Protein AF-A0A2L2WUW3-F1 (afdb_monomer_lite)

Sequence (117 aa):
MTQPEINNKPTTIVAFDASYVLVAIFKSISEAATLTGTIRQSLIKAAYGDIISVNKRYWRVVPPDFQIEPDDVGHLTLFEFDAAIGEDRKIYSTRKMLKNSVMLESEYLVLKSNTSK

Structure (mmCIF, N/CA/C/O backbone):
data_AF-A0A2L2WUW3-F1
#
_entry.id   AF-A0A2L2WUW3-F1
#
loop_
_atom_site.group_PDB
_atom_site.id
_atom_site.type_symbol
_atom_site.label_atom_id
_atom_site.label_alt_id
_atom_site.label_comp_id
_atom_site.label_asym_id
_atom_site.label_entity_id
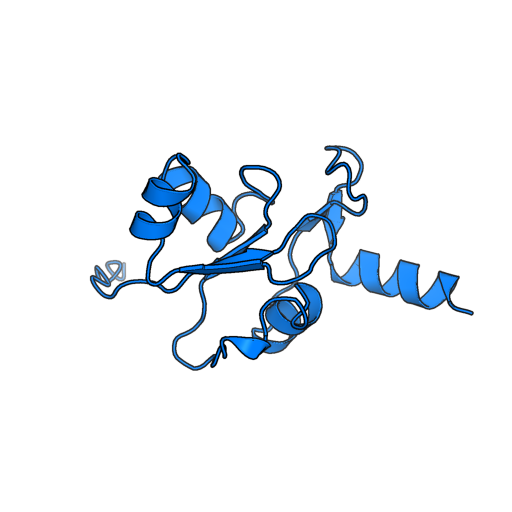_atom_site.label_seq_id
_atom_site.pdbx_PDB_ins_code
_atom_site.Cartn_x
_atom_site.Cartn_y
_atom_site.Cartn_z
_atom_site.occupancy
_atom_site.B_iso_or_equiv
_atom_site.auth_seq_id
_atom_site.auth_comp_id
_atom_site.auth_asym_id
_atom_site.auth_atom_id
_atom_site.pdbx_PDB_model_num
ATOM 1 N N . MET A 1 1 ? 28.609 -14.554 5.606 1.00 34.31 1 MET A N 1
ATOM 2 C CA . MET A 1 1 ? 28.521 -13.286 4.852 1.00 34.31 1 MET A CA 1
ATOM 3 C C . MET A 1 1 ? 28.102 -13.614 3.430 1.00 34.31 1 MET A C 1
ATOM 5 O O . MET A 1 1 ? 28.956 -13.888 2.602 1.00 34.31 1 MET A O 1
ATOM 9 N N . THR A 1 2 ? 26.804 -13.670 3.158 1.00 37.47 2 THR A N 1
ATOM 10 C CA . THR A 1 2 ? 26.286 -13.721 1.787 1.00 37.47 2 THR A CA 1
ATOM 11 C C . THR A 1 2 ? 26.164 -12.279 1.311 1.00 37.47 2 THR A C 1
ATOM 13 O O . THR A 1 2 ? 25.484 -11.473 1.942 1.00 37.47 2 THR A O 1
ATOM 16 N N . GLN A 1 3 ? 26.915 -11.922 0.269 1.00 39.09 3 GLN A N 1
ATOM 17 C CA . GLN A 1 3 ? 26.753 -10.635 -0.406 1.00 39.09 3 GLN A CA 1
ATOM 18 C C . GLN A 1 3 ? 25.295 -10.523 -0.879 1.00 39.09 3 GLN A C 1
ATOM 20 O O . GLN A 1 3 ? 24.768 -11.518 -1.380 1.00 39.09 3 GLN A O 1
ATOM 25 N N . PRO A 1 4 ? 24.624 -9.368 -0.729 1.00 48.62 4 PRO A N 1
ATOM 26 C CA . PRO A 1 4 ? 23.330 -9.192 -1.360 1.00 48.62 4 PRO A CA 1
ATOM 27 C C . PRO A 1 4 ? 23.575 -9.211 -2.868 1.00 48.62 4 PRO A C 1
ATOM 29 O O . PRO A 1 4 ? 24.292 -8.354 -3.390 1.00 48.62 4 PRO A O 1
ATOM 32 N N . GLU A 1 5 ? 23.038 -10.215 -3.561 1.00 48.84 5 GLU A N 1
ATOM 33 C CA . GLU A 1 5 ? 23.009 -10.196 -5.018 1.00 48.84 5 GLU A CA 1
ATOM 34 C C . GLU A 1 5 ? 22.351 -8.886 -5.447 1.00 48.84 5 GLU A C 1
ATOM 36 O O . GLU A 1 5 ? 21.234 -8.562 -5.033 1.00 48.84 5 GLU A O 1
ATOM 41 N N . ILE A 1 6 ? 23.072 -8.091 -6.237 1.00 48.66 6 ILE A N 1
ATOM 42 C CA . ILE A 1 6 ? 22.544 -6.847 -6.782 1.00 48.66 6 ILE A CA 1
ATOM 43 C C . ILE A 1 6 ? 21.514 -7.252 -7.835 1.00 48.66 6 ILE A C 1
ATOM 45 O O . ILE A 1 6 ? 21.827 -7.456 -9.007 1.00 48.66 6 ILE A O 1
ATOM 49 N N . ASN A 1 7 ? 20.273 -7.434 -7.390 1.00 53.69 7 ASN A N 1
ATOM 50 C CA . ASN A 1 7 ? 19.159 -7.756 -8.256 1.00 53.69 7 ASN A CA 1
ATOM 51 C C . ASN A 1 7 ? 18.806 -6.510 -9.080 1.00 53.69 7 ASN A C 1
ATOM 53 O O . ASN A 1 7 ? 18.039 -5.652 -8.653 1.00 53.69 7 ASN A O 1
ATOM 57 N N . ASN A 1 8 ? 19.403 -6.404 -10.268 1.00 58.53 8 ASN A N 1
ATOM 58 C CA . ASN A 1 8 ? 19.142 -5.335 -11.234 1.00 58.53 8 ASN A CA 1
ATOM 59 C C . ASN A 1 8 ? 17.782 -5.478 -11.944 1.00 58.53 8 ASN A C 1
ATOM 61 O O . ASN A 1 8 ? 17.483 -4.693 -12.847 1.00 58.53 8 ASN A O 1
ATOM 65 N N . LYS A 1 9 ? 16.952 -6.469 -11.584 1.00 67.62 9 LYS A N 1
ATOM 66 C CA . LYS A 1 9 ? 15.613 -6.588 -12.163 1.00 67.62 9 LYS A CA 1
ATOM 67 C C . LYS A 1 9 ? 14.702 -5.487 -11.610 1.00 67.62 9 LYS A C 1
ATOM 69 O O . LYS A 1 9 ? 14.705 -5.244 -10.401 1.00 67.62 9 LYS A O 1
ATOM 74 N N . PRO A 1 10 ? 13.899 -4.834 -12.466 1.00 76.38 10 PRO A N 1
ATOM 75 C CA . PRO A 1 10 ? 12.856 -3.927 -12.010 1.00 76.38 10 PRO A CA 1
ATOM 76 C C . PRO A 1 10 ? 11.948 -4.628 -10.993 1.00 76.38 10 PRO A C 1
ATOM 78 O O . PRO A 1 10 ? 11.359 -5.664 -11.288 1.00 76.38 10 PRO A O 1
ATOM 81 N N . THR A 1 11 ? 11.870 -4.081 -9.781 1.00 89.00 11 THR A N 1
ATOM 82 C CA . THR A 1 11 ? 10.992 -4.588 -8.724 1.00 89.00 11 THR A CA 1
ATOM 83 C C . THR A 1 11 ? 9.622 -3.940 -8.856 1.00 89.00 11 THR A C 1
ATOM 85 O O . THR A 1 11 ? 9.467 -2.777 -8.465 1.00 89.00 11 THR A O 1
ATOM 88 N N . THR A 1 12 ? 8.650 -4.669 -9.406 1.00 95.31 12 THR A N 1
ATOM 89 C CA . THR A 1 12 ? 7.252 -4.224 -9.455 1.00 95.31 12 THR A CA 1
ATOM 90 C C . THR A 1 12 ? 6.781 -3.848 -8.054 1.00 95.31 12 THR A C 1
ATOM 92 O O . THR A 1 12 ? 7.054 -4.543 -7.073 1.00 95.31 12 THR A O 1
ATOM 95 N N . ILE A 1 13 ? 6.107 -2.708 -7.958 1.00 97.50 13 ILE A N 1
ATOM 96 C CA . ILE A 1 13 ? 5.615 -2.153 -6.702 1.00 97.50 13 ILE A CA 1
ATOM 97 C C . ILE A 1 13 ? 4.179 -1.687 -6.899 1.00 97.50 13 ILE A C 1
ATOM 99 O O . ILE A 1 13 ? 3.833 -1.112 -7.934 1.00 97.50 13 ILE A O 1
ATOM 103 N N . VAL A 1 14 ? 3.356 -1.905 -5.887 1.00 98.38 14 VAL A N 1
ATOM 104 C CA . VAL A 1 14 ? 1.969 -1.454 -5.856 1.00 98.38 14 VAL A CA 1
ATOM 105 C C . VAL A 1 14 ? 1.733 -0.444 -4.748 1.00 98.38 14 VAL A C 1
ATOM 107 O O . VAL A 1 14 ? 2.471 -0.390 -3.759 1.00 98.38 14 VAL A O 1
ATOM 110 N N . ALA A 1 15 ? 0.697 0.368 -4.936 1.00 98.62 15 ALA A N 1
ATOM 111 C CA . ALA A 1 15 ? 0.237 1.336 -3.957 1.00 98.62 15 ALA A CA 1
ATOM 112 C C . ALA A 1 15 ? -1.213 1.051 -3.565 1.00 98.62 15 ALA A C 1
ATOM 114 O O . ALA A 1 15 ? -2.082 0.997 -4.436 1.00 98.62 15 ALA A O 1
ATOM 115 N N . PHE A 1 16 ? -1.474 0.982 -2.262 1.00 98.81 16 PHE A N 1
ATOM 116 C CA . PHE A 1 16 ? -2.815 0.948 -1.684 1.00 98.81 16 PHE A CA 1
ATOM 117 C C . PHE A 1 16 ? -3.132 2.288 -1.023 1.00 98.81 16 PHE A C 1
ATOM 119 O O . PHE A 1 16 ? -2.247 2.949 -0.465 1.00 98.81 16 PHE A O 1
ATOM 126 N N . ASP A 1 17 ? -4.384 2.723 -1.100 1.00 98.31 17 ASP A N 1
ATOM 127 C CA . ASP A 1 17 ? -4.830 3.974 -0.496 1.00 98.31 17 ASP A CA 1
ATOM 128 C C . ASP A 1 17 ? -5.144 3.843 1.006 1.00 98.31 17 ASP A C 1
ATOM 130 O O . ASP A 1 17 ? -5.008 2.788 1.624 1.00 98.31 17 ASP A O 1
ATOM 134 N N . ALA A 1 18 ? -5.580 4.944 1.619 1.00 97.38 18 ALA A N 1
ATOM 135 C CA . ALA A 1 18 ? -5.974 4.963 3.026 1.00 97.38 18 ALA A CA 1
ATOM 136 C C . ALA A 1 18 ? -7.269 4.174 3.320 1.00 97.38 18 ALA A C 1
ATOM 138 O O . ALA A 1 18 ? -7.633 4.030 4.488 1.00 97.38 18 ALA A O 1
ATOM 139 N N . SER A 1 19 ? -7.970 3.699 2.285 1.00 97.25 19 SER A N 1
ATOM 140 C CA . SER A 1 19 ? -9.106 2.774 2.364 1.00 97.25 19 SER A CA 1
ATOM 141 C C . SER A 1 19 ? -8.679 1.314 2.178 1.00 97.25 19 SER A C 1
ATOM 143 O O . SER A 1 19 ? -9.551 0.448 2.157 1.00 97.25 19 SER A O 1
ATOM 145 N N . TYR A 1 20 ? -7.369 1.055 2.090 1.00 98.19 20 TYR A N 1
ATOM 146 C CA . TYR A 1 20 ? -6.757 -0.261 1.912 1.00 98.19 20 TYR A CA 1
ATOM 147 C C . TYR A 1 20 ? -7.024 -0.896 0.545 1.00 98.19 20 TYR A C 1
ATOM 149 O O . TYR A 1 20 ? -6.981 -2.113 0.441 1.00 98.19 20 TYR A O 1
ATOM 157 N N . VAL A 1 21 ? -7.291 -0.109 -0.501 1.00 98.56 21 VAL A N 1
ATOM 158 C CA . VAL A 1 21 ? -7.587 -0.635 -1.848 1.00 98.56 21 VAL A CA 1
ATOM 159 C C . VAL A 1 21 ? -6.445 -0.325 -2.811 1.00 98.56 21 VAL A C 1
ATOM 161 O O . VAL A 1 21 ? -5.864 0.765 -2.752 1.00 98.56 21 VAL A O 1
ATOM 164 N N . LEU A 1 22 ? -6.117 -1.276 -3.692 1.00 98.75 22 LEU A N 1
ATOM 165 C CA . LEU A 1 22 ? -5.117 -1.114 -4.743 1.00 98.75 22 LEU A CA 1
ATOM 166 C C . LEU A 1 22 ? -5.524 0.013 -5.694 1.00 98.75 22 LEU A C 1
ATOM 168 O O . LEU A 1 22 ? -6.642 0.060 -6.195 1.00 98.75 22 LEU A O 1
ATOM 172 N N . VAL A 1 23 ? -4.597 0.924 -5.969 1.00 98.31 23 VAL A N 1
ATOM 173 C CA . VAL A 1 23 ? -4.872 2.154 -6.733 1.00 98.31 23 VAL A CA 1
ATOM 174 C C . VAL A 1 23 ? -3.826 2.450 -7.800 1.00 98.31 23 VAL A C 1
ATOM 176 O O . VAL A 1 23 ? -4.039 3.336 -8.623 1.00 98.31 23 VAL A O 1
ATOM 179 N N . ALA A 1 24 ? -2.682 1.763 -7.779 1.00 98.00 24 ALA A N 1
ATOM 180 C CA . ALA A 1 24 ? -1.677 1.860 -8.830 1.00 98.00 24 ALA A CA 1
ATOM 181 C C . ALA A 1 24 ? -0.708 0.673 -8.801 1.00 98.00 24 ALA A C 1
ATOM 183 O O . ALA A 1 24 ? -0.323 0.202 -7.727 1.00 98.00 24 ALA A O 1
ATOM 184 N N . ILE A 1 25 ? -0.257 0.278 -9.991 1.00 97.94 25 ILE A N 1
ATOM 185 C CA . ILE A 1 25 ? 0.793 -0.714 -10.226 1.00 97.94 25 ILE A CA 1
ATOM 186 C C . ILE A 1 25 ? 1.913 -0.013 -10.992 1.00 97.94 25 ILE A C 1
ATOM 188 O O . ILE A 1 25 ? 1.666 0.649 -12.000 1.00 97.94 25 ILE A O 1
ATOM 192 N N . PHE A 1 26 ? 3.151 -0.150 -10.527 1.00 97.19 26 PHE A N 1
ATOM 193 C CA . PHE A 1 26 ? 4.321 0.432 -11.175 1.00 97.19 26 PHE A CA 1
ATOM 194 C C . PHE A 1 26 ? 5.332 -0.656 -11.514 1.00 97.19 26 PHE A C 1
ATOM 196 O O . PHE A 1 26 ? 5.667 -1.492 -10.677 1.00 97.19 26 PHE A O 1
ATOM 203 N N . LYS A 1 27 ? 5.921 -0.569 -12.712 1.00 94.06 27 LYS A N 1
ATOM 204 C CA . LYS A 1 27 ? 6.979 -1.488 -13.171 1.00 94.06 27 LYS A CA 1
ATOM 205 C C . LYS A 1 27 ? 8.235 -1.486 -12.285 1.00 94.06 27 LYS A C 1
ATOM 207 O O . LYS A 1 27 ? 9.061 -2.385 -12.386 1.00 94.06 27 LYS A O 1
ATOM 212 N N . SER A 1 28 ? 8.456 -0.423 -11.502 1.00 95.81 28 SER A N 1
ATOM 213 C CA . SER A 1 28 ? 9.598 -0.318 -10.591 1.00 95.81 28 SER A CA 1
ATOM 214 C C . SER A 1 28 ? 9.396 0.732 -9.497 1.00 95.81 28 SER A C 1
ATOM 216 O O . SER A 1 28 ? 8.684 1.718 -9.695 1.00 95.81 28 SER A O 1
ATOM 218 N N . ILE A 1 29 ? 10.132 0.590 -8.390 1.00 96.12 29 ILE A N 1
ATOM 219 C CA . ILE A 1 29 ? 10.243 1.612 -7.331 1.00 96.12 29 ILE A CA 1
ATOM 220 C C . ILE A 1 29 ? 10.749 2.956 -7.878 1.00 96.12 29 ILE A C 1
ATOM 222 O O . ILE A 1 29 ? 10.295 4.012 -7.445 1.00 96.12 29 ILE A O 1
ATOM 226 N N . SER A 1 30 ? 11.686 2.935 -8.830 1.00 95.81 30 SER A N 1
ATOM 227 C CA . SER A 1 30 ? 12.219 4.162 -9.435 1.00 95.81 30 SER A CA 1
ATOM 228 C C . SER A 1 30 ? 11.161 4.894 -10.264 1.00 95.81 30 SER A C 1
ATOM 230 O O . SER A 1 30 ? 11.055 6.110 -10.167 1.00 95.81 30 SER A O 1
ATOM 232 N N . GLU A 1 31 ? 10.350 4.160 -11.031 1.00 97.06 31 GLU A N 1
ATOM 233 C CA . GLU A 1 31 ? 9.244 4.735 -11.806 1.00 97.06 31 GLU A CA 1
ATOM 234 C C . GLU A 1 31 ? 8.180 5.338 -10.884 1.00 97.06 31 GLU A C 1
ATOM 236 O O . GLU A 1 31 ? 7.766 6.477 -11.090 1.00 97.06 31 GLU A O 1
ATOM 241 N N . ALA A 1 32 ? 7.793 4.605 -9.832 1.00 97.56 32 ALA A N 1
ATOM 242 C CA . ALA A 1 32 ? 6.876 5.105 -8.813 1.00 97.56 32 ALA A CA 1
ATOM 243 C C . ALA A 1 32 ? 7.404 6.409 -8.203 1.00 97.56 32 ALA A C 1
ATOM 245 O O . ALA A 1 32 ? 6.694 7.407 -8.184 1.00 97.56 32 ALA A O 1
ATOM 246 N N . ALA A 1 33 ? 8.681 6.430 -7.803 1.00 97.25 33 ALA A N 1
ATOM 247 C CA . ALA A 1 33 ? 9.320 7.604 -7.222 1.00 97.25 33 ALA A CA 1
ATOM 248 C C . ALA A 1 33 ? 9.254 8.833 -8.138 1.00 97.25 33 ALA A C 1
ATOM 250 O O . ALA A 1 33 ? 8.885 9.914 -7.676 1.00 97.25 33 ALA A O 1
ATOM 251 N N . THR A 1 34 ? 9.569 8.653 -9.422 1.00 97.44 34 THR A N 1
ATOM 252 C CA . THR A 1 34 ? 9.504 9.715 -10.432 1.00 97.44 34 THR A CA 1
ATOM 253 C C . THR A 1 34 ? 8.076 10.221 -10.624 1.00 97.44 34 THR A C 1
ATOM 255 O O . THR A 1 34 ? 7.850 11.427 -10.563 1.00 97.44 34 THR A O 1
ATOM 258 N N . LEU A 1 35 ? 7.105 9.322 -10.814 1.00 97.56 35 LEU A N 1
ATOM 259 C CA . LEU A 1 35 ? 5.719 9.699 -11.111 1.00 97.56 35 LEU A CA 1
ATOM 260 C C . LEU A 1 35 ? 4.990 10.315 -9.912 1.00 97.56 35 LEU A C 1
ATOM 262 O O . LEU A 1 35 ? 4.125 11.166 -10.099 1.00 97.56 35 LEU A O 1
ATOM 266 N N . THR A 1 36 ? 5.334 9.924 -8.681 1.00 96.38 36 THR A N 1
ATOM 267 C CA . THR A 1 36 ? 4.706 10.470 -7.466 1.00 96.38 36 THR A CA 1
ATOM 268 C C . THR A 1 36 ? 5.507 11.586 -6.801 1.00 96.38 36 THR A C 1
ATOM 270 O O . THR A 1 36 ? 5.098 12.076 -5.746 1.00 96.38 36 THR A O 1
ATOM 273 N N . GLY A 1 37 ? 6.659 11.971 -7.362 1.00 96.75 37 GLY A N 1
ATOM 274 C CA . GLY A 1 37 ? 7.557 12.975 -6.778 1.00 96.75 37 GLY A CA 1
ATOM 275 C C . GLY A 1 37 ? 8.099 12.589 -5.396 1.00 96.75 37 GLY A C 1
ATOM 276 O O . GLY A 1 37 ? 8.467 13.452 -4.601 1.00 96.75 37 GLY A O 1
ATOM 277 N N . THR A 1 38 ? 8.109 11.296 -5.065 1.00 96.69 38 THR A N 1
ATOM 278 C CA . THR A 1 38 ? 8.564 10.798 -3.759 1.00 96.69 38 THR A CA 1
ATOM 279 C C . THR A 1 38 ? 10.033 10.422 -3.800 1.00 96.69 38 THR A C 1
ATOM 281 O O . THR A 1 38 ? 10.525 9.879 -4.785 1.00 96.69 38 THR A O 1
ATOM 284 N N . ILE A 1 39 ? 10.723 10.580 -2.673 1.00 97.12 39 ILE A N 1
ATOM 285 C CA . ILE A 1 39 ? 12.096 10.094 -2.524 1.00 97.12 39 ILE A CA 1
ATOM 286 C C . ILE A 1 39 ? 12.106 8.561 -2.627 1.00 97.12 39 ILE A C 1
ATOM 288 O O . ILE A 1 39 ? 11.518 7.881 -1.783 1.00 97.12 39 ILE A O 1
ATOM 292 N N . ARG A 1 40 ? 12.845 8.014 -3.602 1.00 96.62 40 ARG A N 1
ATOM 293 C CA . ARG A 1 40 ? 12.979 6.563 -3.847 1.00 96.62 40 ARG A CA 1
ATOM 294 C C . ARG A 1 40 ? 13.295 5.764 -2.580 1.00 96.62 40 ARG A C 1
ATOM 296 O O . ARG A 1 40 ? 12.683 4.732 -2.341 1.00 96.62 40 ARG A O 1
ATOM 303 N N . GLN A 1 41 ? 14.201 6.260 -1.736 1.00 96.88 41 GLN A N 1
ATOM 304 C CA . GLN A 1 41 ? 14.577 5.578 -0.492 1.00 96.88 41 GLN A CA 1
ATOM 305 C C . GLN A 1 41 ? 13.415 5.452 0.503 1.00 96.88 41 GLN A C 1
ATOM 307 O O . GLN A 1 41 ? 13.351 4.478 1.247 1.00 96.88 41 GLN A O 1
ATOM 312 N N . SER A 1 42 ? 12.484 6.411 0.509 1.00 97.50 42 SER A N 1
ATOM 313 C CA . SER A 1 42 ? 11.283 6.328 1.346 1.00 97.50 42 SER A CA 1
ATOM 314 C C . SER A 1 42 ? 10.328 5.261 0.817 1.00 97.50 42 SER A C 1
ATOM 316 O O . SER A 1 42 ? 9.770 4.511 1.612 1.00 97.50 42 SER A O 1
ATOM 318 N N . LEU A 1 43 ? 10.189 5.140 -0.511 1.00 97.69 43 LEU A N 1
ATOM 319 C CA . LEU A 1 43 ? 9.400 4.063 -1.111 1.00 97.69 43 LEU A CA 1
ATOM 320 C C . LEU A 1 43 ? 9.989 2.688 -0.809 1.00 97.69 43 LEU A C 1
ATOM 322 O O . LEU A 1 43 ? 9.227 1.803 -0.459 1.00 97.69 43 LEU A O 1
ATOM 326 N N . ILE A 1 44 ? 11.314 2.514 -0.876 1.00 96.94 44 ILE A N 1
ATOM 327 C CA . ILE A 1 44 ? 11.967 1.247 -0.495 1.00 96.94 44 ILE A CA 1
ATOM 328 C C . ILE A 1 44 ? 11.604 0.885 0.945 1.00 96.94 44 ILE A C 1
ATOM 330 O O . ILE A 1 44 ? 11.079 -0.196 1.190 1.00 96.94 44 ILE A O 1
ATOM 334 N N . LYS A 1 45 ? 11.807 1.817 1.884 1.00 97.81 45 LYS A N 1
ATOM 335 C CA . LYS A 1 45 ? 11.471 1.601 3.296 1.00 97.81 45 LYS A CA 1
ATOM 336 C C . LYS A 1 45 ? 10.001 1.225 3.491 1.00 97.81 45 LYS A C 1
ATOM 338 O O . LYS A 1 45 ? 9.699 0.343 4.280 1.00 97.81 45 LYS A O 1
ATOM 343 N N . ALA A 1 46 ? 9.078 1.878 2.784 1.00 97.81 46 ALA A N 1
ATOM 344 C CA . ALA A 1 46 ? 7.657 1.557 2.898 1.00 97.81 46 ALA A CA 1
ATOM 345 C C . ALA A 1 46 ? 7.305 0.207 2.259 1.00 97.81 46 ALA A C 1
ATOM 347 O O . ALA A 1 46 ? 6.564 -0.578 2.842 1.00 97.81 46 ALA A O 1
ATOM 348 N N . ALA A 1 47 ? 7.863 -0.071 1.081 1.00 96.94 47 ALA A N 1
ATOM 349 C CA . ALA A 1 47 ? 7.580 -1.268 0.303 1.00 96.94 47 ALA A CA 1
ATOM 350 C C . ALA A 1 47 ? 8.022 -2.550 1.013 1.00 96.94 47 ALA A C 1
ATOM 352 O O . ALA A 1 47 ? 7.327 -3.555 0.905 1.00 96.94 47 ALA A O 1
ATOM 353 N N . TYR A 1 48 ? 9.119 -2.489 1.775 1.00 95.62 48 TYR A N 1
ATOM 354 C CA . TYR A 1 48 ? 9.650 -3.603 2.570 1.00 95.62 48 TYR A CA 1
ATOM 355 C C . TYR A 1 48 ? 9.257 -3.558 4.059 1.00 95.62 48 TYR A C 1
ATOM 357 O O . TYR A 1 48 ? 9.674 -4.419 4.824 1.00 95.62 48 TYR A O 1
ATOM 365 N N . GLY A 1 49 ? 8.445 -2.583 4.484 1.00 95.06 49 GLY A N 1
ATOM 366 C CA . GLY A 1 49 ? 7.851 -2.561 5.827 1.00 95.06 49 GLY A CA 1
ATOM 367 C C . GLY A 1 49 ? 8.665 -1.875 6.934 1.00 95.06 49 GLY A C 1
ATOM 368 O O . GLY A 1 49 ? 8.217 -1.862 8.079 1.00 95.06 49 GLY A O 1
ATOM 369 N N . ASP A 1 50 ? 9.799 -1.234 6.626 1.00 97.06 50 ASP A N 1
ATOM 370 C CA . ASP A 1 50 ? 10.561 -0.419 7.593 1.00 97.06 50 ASP A CA 1
ATOM 371 C C . ASP A 1 50 ? 9.756 0.793 8.095 1.00 97.06 50 ASP A C 1
ATOM 373 O O . ASP A 1 50 ? 9.937 1.273 9.217 1.00 97.06 50 ASP A O 1
ATOM 377 N N . ILE A 1 51 ? 8.883 1.332 7.238 1.00 97.69 51 ILE A N 1
ATOM 378 C CA . ILE A 1 51 ? 7.916 2.379 7.579 1.00 97.69 51 ILE A CA 1
ATOM 379 C C . ILE A 1 51 ? 6.536 2.006 7.042 1.00 97.69 51 ILE A C 1
ATOM 381 O O . ILE A 1 51 ? 6.405 1.255 6.085 1.00 97.69 51 ILE A O 1
ATOM 385 N N . ILE A 1 52 ? 5.492 2.576 7.638 1.00 98.06 52 ILE A N 1
ATOM 386 C CA . ILE A 1 52 ? 4.109 2.180 7.342 1.00 98.06 52 ILE A CA 1
ATOM 387 C C . ILE A 1 52 ? 3.642 2.692 5.974 1.00 98.06 52 ILE A C 1
ATOM 389 O O . ILE A 1 52 ? 2.963 1.989 5.232 1.00 98.06 52 ILE A O 1
ATOM 393 N N . SER A 1 53 ? 3.955 3.948 5.645 1.00 97.81 53 SER A N 1
ATOM 394 C CA . SER A 1 53 ? 3.425 4.603 4.446 1.00 97.81 53 SER A CA 1
ATOM 395 C C . SER A 1 53 ? 4.306 5.755 3.976 1.00 97.81 53 SER A C 1
ATOM 397 O O . SER A 1 53 ? 5.088 6.311 4.750 1.00 97.81 53 SER A O 1
ATOM 399 N N . VAL A 1 54 ? 4.117 6.155 2.718 1.00 97.75 54 VAL A N 1
ATOM 400 C CA . VAL A 1 54 ? 4.655 7.392 2.132 1.00 97.75 54 VAL A CA 1
ATOM 401 C C . VAL A 1 54 ? 3.544 8.050 1.326 1.00 97.75 54 VAL A C 1
ATOM 403 O O . VAL A 1 54 ? 2.832 7.361 0.601 1.00 97.75 54 VAL A O 1
ATOM 406 N N . ASN A 1 55 ? 3.380 9.372 1.449 1.00 94.62 55 ASN A N 1
ATOM 407 C CA . ASN A 1 55 ? 2.348 10.145 0.742 1.00 94.62 55 ASN A CA 1
ATOM 408 C C . ASN A 1 55 ? 0.927 9.563 0.870 1.00 94.62 55 ASN A C 1
ATOM 410 O O . ASN A 1 55 ? 0.170 9.525 -0.096 1.00 94.62 55 ASN A O 1
ATOM 414 N N . LYS A 1 56 ? 0.557 9.119 2.080 1.00 94.75 56 LYS A N 1
ATOM 415 C CA . LYS A 1 56 ? -0.748 8.496 2.378 1.00 94.75 56 LYS A CA 1
ATOM 416 C C . LYS A 1 56 ? -1.063 7.264 1.513 1.00 94.75 56 LYS A C 1
ATOM 418 O O . LYS A 1 56 ? -2.220 7.005 1.182 1.00 94.75 56 LYS A O 1
ATOM 423 N N . ARG A 1 57 ? -0.023 6.522 1.131 1.00 97.94 57 ARG A N 1
ATOM 424 C CA . ARG A 1 57 ? -0.117 5.252 0.414 1.00 97.94 57 ARG A CA 1
ATOM 425 C C . ARG A 1 57 ? 0.682 4.183 1.145 1.00 97.94 57 ARG A C 1
ATOM 427 O O . ARG A 1 57 ? 1.807 4.443 1.586 1.00 97.94 57 ARG A O 1
ATOM 434 N N . TYR A 1 58 ? 0.096 2.999 1.264 1.00 98.56 58 TYR A N 1
ATOM 435 C CA . TYR A 1 58 ? 0.828 1.793 1.629 1.00 98.56 58 TYR A CA 1
ATOM 436 C C . TYR A 1 58 ? 1.495 1.261 0.372 1.00 98.56 58 TYR A C 1
ATOM 438 O O . TYR A 1 58 ? 0.868 1.193 -0.681 1.00 98.56 58 TYR A O 1
ATOM 446 N N . TRP A 1 59 ? 2.767 0.915 0.479 1.00 98.50 59 TRP A N 1
ATOM 447 C CA . TRP A 1 59 ? 3.550 0.433 -0.646 1.00 98.50 59 TRP A CA 1
ATOM 448 C C . TRP A 1 59 ? 3.906 -1.026 -0.406 1.00 98.50 59 TRP A C 1
ATOM 450 O O . TRP A 1 59 ? 4.212 -1.392 0.733 1.00 98.50 59 TRP A O 1
ATOM 460 N N . ARG A 1 60 ? 3.862 -1.849 -1.454 1.00 97.88 60 ARG A N 1
ATOM 461 C CA . ARG A 1 60 ? 4.266 -3.258 -1.393 1.00 97.88 60 ARG A CA 1
ATOM 462 C C . ARG A 1 60 ? 5.062 -3.643 -2.623 1.00 97.88 60 ARG A C 1
ATOM 464 O O . ARG A 1 60 ? 4.695 -3.275 -3.738 1.00 97.88 60 ARG A O 1
ATOM 471 N N . VAL A 1 61 ? 6.153 -4.370 -2.409 1.00 96.81 61 VAL A N 1
ATOM 472 C CA . VAL A 1 61 ? 6.828 -5.088 -3.492 1.00 96.81 61 VAL A CA 1
ATOM 473 C C . VAL A 1 61 ? 5.971 -6.279 -3.890 1.00 96.81 61 VAL A C 1
ATOM 475 O O . VAL A 1 61 ? 5.455 -6.970 -3.020 1.00 96.81 61 VAL A O 1
ATOM 478 N N . VAL A 1 62 ? 5.845 -6.515 -5.192 1.00 96.06 62 VAL A N 1
ATOM 479 C CA . VAL A 1 62 ? 5.166 -7.696 -5.730 1.00 96.06 62 VAL A CA 1
ATOM 480 C C . VAL A 1 62 ? 6.185 -8.831 -5.855 1.00 96.06 62 VAL A C 1
ATOM 482 O O . VAL A 1 62 ? 7.178 -8.656 -6.575 1.00 96.06 62 VAL A O 1
ATOM 485 N N . PRO A 1 63 ? 5.997 -9.964 -5.156 1.00 92.94 63 PRO A N 1
ATOM 486 C CA . PRO A 1 63 ? 6.844 -11.138 -5.330 1.00 92.94 63 PRO A CA 1
ATOM 487 C C . PRO A 1 63 ? 6.818 -11.663 -6.776 1.00 92.94 63 PRO A C 1
ATOM 489 O O . PRO A 1 63 ? 5.816 -11.487 -7.467 1.00 92.94 63 PRO A O 1
ATOM 492 N N . PRO A 1 64 ? 7.888 -12.317 -7.265 1.00 88.19 64 PRO A N 1
ATOM 493 C CA . PRO A 1 64 ? 7.954 -12.809 -8.647 1.00 88.19 64 PRO A CA 1
ATOM 494 C C . PRO A 1 64 ? 6.873 -13.832 -9.026 1.00 88.19 64 PRO A C 1
ATOM 496 O O . PRO A 1 64 ? 6.594 -14.010 -10.207 1.00 88.19 64 PRO A O 1
ATOM 499 N N . ASP A 1 65 ? 6.328 -14.532 -8.038 1.00 88.00 65 ASP A N 1
ATOM 500 C CA . ASP A 1 65 ? 5.291 -15.558 -8.137 1.00 88.00 65 ASP A CA 1
ATOM 501 C C . ASP A 1 65 ? 3.875 -15.017 -7.880 1.00 88.00 65 ASP A C 1
ATOM 503 O O . ASP A 1 65 ? 2.902 -15.756 -8.021 1.00 88.00 65 ASP A O 1
ATOM 507 N N . PHE A 1 66 ? 3.746 -13.730 -7.551 1.00 92.19 66 PHE A N 1
ATOM 508 C CA . PHE A 1 66 ? 2.461 -13.072 -7.367 1.00 92.19 66 PHE A CA 1
ATOM 509 C C . PHE A 1 66 ? 2.033 -12.363 -8.655 1.00 92.19 66 PHE A C 1
ATOM 511 O O . PHE A 1 66 ? 2.717 -11.461 -9.145 1.00 92.19 66 PHE A O 1
ATOM 518 N N . GLN A 1 67 ? 0.878 -12.747 -9.193 1.00 91.25 67 GLN A N 1
ATOM 519 C CA . GLN A 1 67 ? 0.300 -12.117 -10.376 1.00 91.25 67 GLN A CA 1
ATOM 520 C C . GLN A 1 67 ? -0.643 -10.982 -9.956 1.00 91.25 67 GLN A C 1
ATOM 522 O O . GLN A 1 67 ? -1.500 -11.183 -9.101 1.00 91.25 67 GLN A O 1
ATOM 527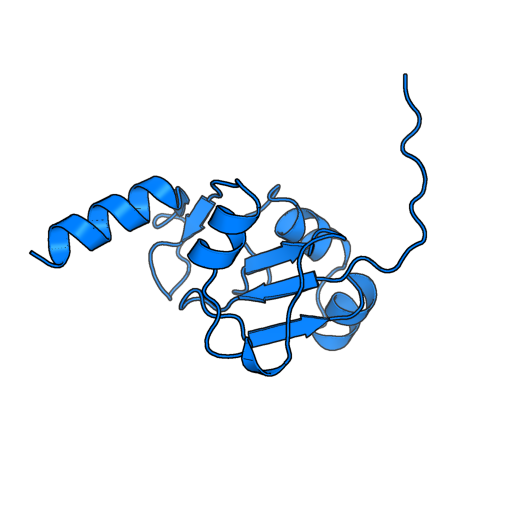 N N . ILE A 1 68 ? -0.483 -9.805 -10.567 1.00 93.31 68 ILE A N 1
ATOM 528 C CA . ILE A 1 68 ? -1.421 -8.680 -10.441 1.00 93.31 68 ILE A CA 1
ATOM 529 C C . ILE A 1 68 ? -1.919 -8.323 -11.829 1.00 93.31 68 ILE A C 1
ATOM 531 O O . ILE A 1 68 ? -1.119 -8.059 -12.730 1.00 93.31 68 ILE A O 1
ATOM 535 N N . GLU A 1 69 ? -3.232 -8.263 -11.971 1.00 94.31 69 GLU A N 1
ATOM 536 C CA . GLU A 1 69 ? -3.918 -7.884 -13.191 1.00 94.31 69 GLU A CA 1
ATOM 537 C C . GLU A 1 69 ? -4.383 -6.420 -13.132 1.00 94.31 69 GLU A C 1
ATOM 539 O O . GLU A 1 69 ? -4.621 -5.868 -12.056 1.00 94.31 69 GLU A O 1
ATOM 544 N N . PRO A 1 70 ? -4.555 -5.743 -14.280 1.00 94.25 70 PRO A N 1
ATOM 545 C CA . PRO A 1 70 ? -5.076 -4.377 -14.300 1.00 94.25 70 PRO A CA 1
ATOM 546 C C . PRO A 1 70 ? -6.441 -4.213 -13.612 1.00 94.25 70 PRO A C 1
ATOM 548 O O . PRO A 1 70 ? -6.703 -3.149 -13.054 1.00 94.25 70 PRO A O 1
ATOM 551 N N . ASP A 1 71 ? -7.289 -5.248 -13.637 1.00 96.50 71 ASP A N 1
ATOM 552 C CA . ASP A 1 71 ? -8.623 -5.235 -13.018 1.00 96.50 71 ASP A CA 1
ATOM 553 C C . ASP A 1 71 ? -8.573 -5.310 -11.483 1.00 96.50 71 ASP A C 1
ATOM 555 O O . ASP A 1 71 ? -9.527 -4.928 -10.817 1.00 96.50 71 ASP A O 1
ATOM 559 N N . ASP A 1 72 ? -7.438 -5.694 -10.889 1.00 97.88 72 ASP A N 1
ATOM 560 C CA . ASP A 1 72 ? -7.265 -5.662 -9.432 1.00 97.88 72 ASP A CA 1
ATOM 561 C C . ASP A 1 72 ? -7.290 -4.227 -8.885 1.00 97.88 72 ASP A C 1
ATOM 563 O O . ASP A 1 72 ? -7.562 -4.000 -7.702 1.00 97.88 72 ASP A O 1
ATOM 567 N N . VAL A 1 73 ? -7.001 -3.229 -9.727 1.00 98.38 73 VAL A N 1
ATOM 568 C CA . VAL A 1 73 ? -7.049 -1.818 -9.341 1.00 98.38 73 VAL A CA 1
ATOM 569 C C . VAL A 1 73 ? -8.491 -1.436 -9.010 1.00 98.38 73 VAL A C 1
ATOM 571 O O . VAL A 1 73 ? -9.366 -1.425 -9.868 1.00 98.38 73 VAL A O 1
ATOM 574 N N . GLY A 1 74 ? -8.729 -1.069 -7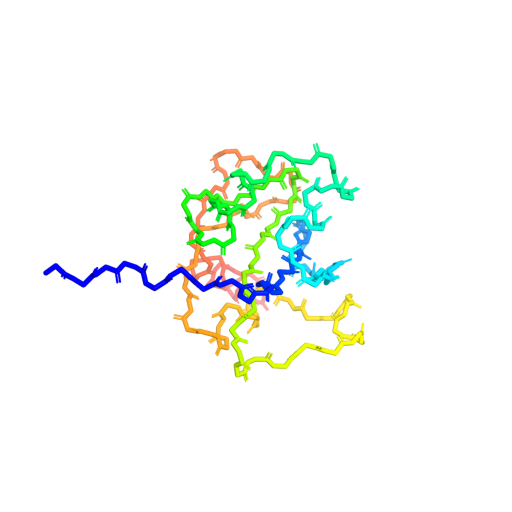.752 1.00 98.19 74 GLY A N 1
ATOM 575 C CA . GLY A 1 74 ? -10.060 -0.787 -7.218 1.00 98.19 74 GLY A CA 1
ATOM 576 C C . GLY A 1 74 ? -10.744 -1.979 -6.542 1.00 98.19 74 GLY A C 1
ATOM 577 O O . GLY A 1 74 ? -11.752 -1.760 -5.871 1.00 98.19 74 GLY A O 1
ATOM 578 N N . HIS A 1 75 ? -10.189 -3.192 -6.650 1.00 98.06 75 HIS A N 1
ATOM 579 C CA . HIS A 1 75 ? -10.785 -4.418 -6.109 1.00 98.06 75 HIS A CA 1
ATOM 580 C C . HIS A 1 75 ? -9.892 -5.110 -5.075 1.00 98.06 75 HIS A C 1
ATOM 582 O O . HIS A 1 75 ? -10.364 -5.393 -3.976 1.00 98.06 75 HIS A O 1
ATOM 588 N N . LEU A 1 76 ? -8.608 -5.321 -5.381 1.00 98.31 76 LEU A N 1
ATOM 589 C CA . LEU A 1 76 ? -7.675 -5.994 -4.479 1.00 98.31 76 LEU A CA 1
ATOM 590 C C . LEU A 1 76 ? -7.416 -5.141 -3.237 1.00 98.31 76 LEU A C 1
ATOM 592 O O . LEU A 1 76 ? -6.987 -3.982 -3.324 1.00 98.31 76 LEU A O 1
ATOM 596 N N . THR A 1 77 ? -7.643 -5.726 -2.066 1.00 98.31 77 THR A N 1
ATOM 597 C CA . THR A 1 77 ? -7.366 -5.068 -0.792 1.00 98.31 77 THR A CA 1
ATOM 598 C C . THR A 1 77 ? -5.938 -5.323 -0.314 1.00 98.31 77 THR A C 1
ATOM 600 O O . THR A 1 77 ? -5.311 -6.329 -0.642 1.00 98.31 77 THR A O 1
ATOM 603 N N . LEU A 1 78 ? -5.426 -4.407 0.511 1.00 98.38 78 LEU A N 1
ATOM 604 C CA . LEU A 1 78 ? -4.127 -4.535 1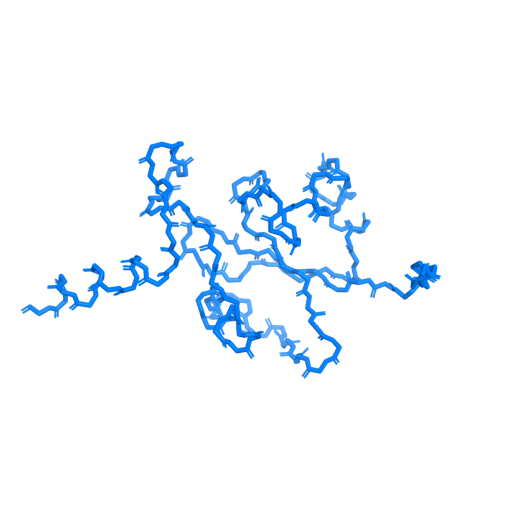.173 1.00 98.38 78 LEU A CA 1
ATOM 605 C C . LEU A 1 78 ? -4.039 -5.843 1.963 1.00 98.38 78 LEU A C 1
ATOM 607 O O . LEU A 1 78 ? -3.029 -6.527 1.895 1.00 98.38 78 LEU A O 1
ATOM 611 N N . PHE A 1 79 ? -5.119 -6.189 2.666 1.00 98.00 79 PHE A N 1
ATOM 612 C CA . PHE A 1 79 ? -5.177 -7.366 3.526 1.00 98.00 79 PHE A CA 1
ATOM 613 C C . PHE A 1 79 ? -5.164 -8.670 2.723 1.00 98.00 79 PHE A C 1
ATOM 615 O O . PHE A 1 79 ? -4.520 -9.625 3.135 1.00 98.00 79 PHE A O 1
ATOM 622 N N . GLU A 1 80 ? -5.855 -8.725 1.578 1.00 97.38 80 GLU A N 1
ATOM 623 C CA . GLU A 1 80 ? -5.798 -9.888 0.679 1.00 97.38 80 GLU A CA 1
ATOM 624 C C . GLU A 1 80 ? -4.397 -10.065 0.096 1.00 97.38 80 GLU A C 1
ATOM 626 O O . GLU A 1 80 ? -3.888 -11.184 0.060 1.00 97.38 80 GLU A O 1
ATOM 631 N N . PHE A 1 81 ? -3.764 -8.962 -0.313 1.00 97.88 81 PHE A N 1
ATOM 632 C CA . PHE A 1 81 ? -2.399 -8.983 -0.820 1.00 97.88 81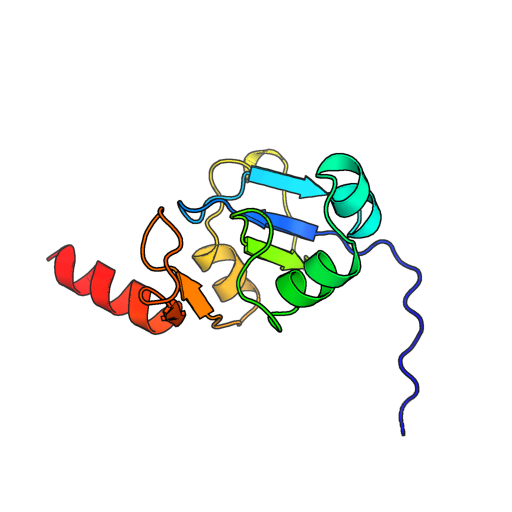 PHE A CA 1
ATOM 633 C C . PHE A 1 81 ? -1.412 -9.471 0.251 1.00 97.88 81 PHE A C 1
ATOM 635 O O . PHE A 1 81 ? -0.699 -10.446 0.014 1.00 97.88 81 PHE A O 1
ATOM 642 N N . ASP A 1 82 ? -1.403 -8.849 1.436 1.00 97.38 82 ASP A N 1
ATOM 643 C CA . ASP A 1 82 ? -0.476 -9.186 2.524 1.00 97.38 82 ASP A CA 1
ATOM 644 C C . ASP A 1 82 ? -0.707 -10.623 3.031 1.00 97.38 82 ASP A C 1
ATOM 646 O O . ASP A 1 82 ? 0.255 -11.368 3.230 1.00 97.38 82 ASP A O 1
ATOM 650 N N . ALA A 1 83 ? -1.964 -11.074 3.125 1.00 96.56 83 ALA A N 1
ATOM 651 C CA . ALA A 1 83 ? -2.289 -12.456 3.480 1.00 96.56 83 ALA A CA 1
ATOM 652 C C . ALA A 1 83 ? -1.772 -13.467 2.448 1.00 96.56 83 ALA A C 1
ATOM 654 O O . ALA A 1 83 ? -1.248 -14.517 2.823 1.00 96.56 83 ALA A O 1
ATOM 655 N N . ALA A 1 84 ? -1.894 -13.161 1.155 1.00 95.38 84 ALA A N 1
ATOM 656 C CA . ALA A 1 84 ? -1.454 -14.056 0.093 1.00 95.38 84 ALA A CA 1
ATOM 657 C C . ALA A 1 84 ? 0.076 -14.197 0.019 1.00 95.38 84 ALA A C 1
ATOM 659 O O . ALA A 1 84 ? 0.567 -15.236 -0.420 1.00 95.38 84 ALA A O 1
ATOM 660 N N . ILE A 1 85 ? 0.826 -13.200 0.500 1.00 94.06 85 ILE A N 1
ATOM 661 C CA . ILE A 1 85 ? 2.292 -13.263 0.620 1.00 94.06 85 ILE A CA 1
ATOM 662 C C . ILE A 1 85 ? 2.771 -13.642 2.033 1.00 94.06 85 ILE A C 1
ATOM 664 O O . ILE A 1 85 ? 3.974 -13.744 2.268 1.00 94.06 85 ILE A O 1
ATOM 668 N N . GLY A 1 86 ? 1.845 -13.881 2.969 1.00 94.62 86 GLY A N 1
ATOM 669 C CA . GLY A 1 86 ? 2.138 -14.347 4.325 1.00 94.62 86 GLY A CA 1
ATOM 670 C C . GLY A 1 86 ? 2.726 -13.287 5.261 1.00 94.62 86 GLY A C 1
ATOM 671 O O . GLY A 1 86 ? 3.501 -13.632 6.154 1.00 94.62 86 GLY A O 1
ATOM 672 N N . GLU A 1 87 ? 2.385 -12.011 5.077 1.00 94.94 87 GLU A N 1
ATOM 673 C CA . GLU A 1 87 ? 2.862 -10.909 5.916 1.00 94.94 87 GLU A CA 1
ATOM 674 C C . GLU A 1 87 ? 1.763 -10.340 6.833 1.00 94.94 87 GLU A C 1
ATOM 676 O O . GLU A 1 87 ? 0.592 -10.290 6.475 1.00 94.94 87 GLU A O 1
ATOM 681 N N . ASP A 1 88 ? 2.158 -9.876 8.025 1.00 96.94 88 ASP A N 1
ATOM 682 C CA . ASP A 1 88 ? 1.317 -9.089 8.942 1.00 96.94 88 ASP A CA 1
ATOM 683 C C . ASP A 1 88 ? 2.046 -7.782 9.261 1.00 96.94 88 ASP A C 1
ATOM 685 O O . ASP A 1 88 ? 3.063 -7.762 9.967 1.00 96.94 88 ASP A O 1
ATOM 689 N N . ARG A 1 89 ? 1.581 -6.680 8.668 1.00 97.19 89 ARG A N 1
ATOM 690 C CA . ARG A 1 89 ? 2.254 -5.379 8.742 1.00 97.19 89 ARG A CA 1
ATOM 691 C C . ARG A 1 89 ? 1.514 -4.412 9.652 1.00 97.19 89 ARG A C 1
ATOM 693 O O . ARG A 1 89 ? 0.381 -4.612 10.071 1.00 97.19 89 ARG A O 1
ATOM 700 N N . LYS A 1 90 ? 2.188 -3.317 10.002 1.00 97.81 90 LYS A N 1
ATOM 701 C CA . LYS A 1 90 ? 1.528 -2.193 10.670 1.00 97.81 90 LYS A CA 1
ATOM 702 C C . LYS A 1 90 ? 0.747 -1.384 9.647 1.00 97.81 90 LYS A C 1
ATOM 704 O O . LYS A 1 90 ? 1.288 -1.028 8.602 1.00 97.81 90 LYS A O 1
ATOM 709 N N . ILE A 1 91 ? -0.459 -0.984 10.022 1.00 98.25 91 ILE A N 1
ATOM 710 C CA . ILE A 1 91 ? -1.311 -0.059 9.278 1.00 98.25 91 ILE A CA 1
ATOM 711 C C . ILE A 1 91 ? -1.775 1.089 10.163 1.00 98.25 91 ILE A C 1
ATOM 713 O O . ILE A 1 91 ? -1.636 1.059 11.383 1.00 98.25 91 ILE A O 1
ATOM 717 N N . TYR A 1 92 ? -2.371 2.103 9.544 1.00 98.31 92 TYR A N 1
ATOM 718 C CA . TYR A 1 92 ? -3.210 3.057 10.252 1.00 98.31 92 TYR A CA 1
ATOM 719 C C . TYR A 1 92 ? -4.664 2.600 10.179 1.00 98.31 92 TYR A C 1
ATOM 721 O O . TYR A 1 92 ? -5.192 2.440 9.082 1.00 98.31 92 TYR A O 1
ATOM 729 N N . SER A 1 93 ? -5.343 2.464 11.316 1.00 96.44 93 SER A N 1
ATOM 730 C CA . SER A 1 93 ? -6.741 2.012 11.414 1.00 96.44 93 SER A C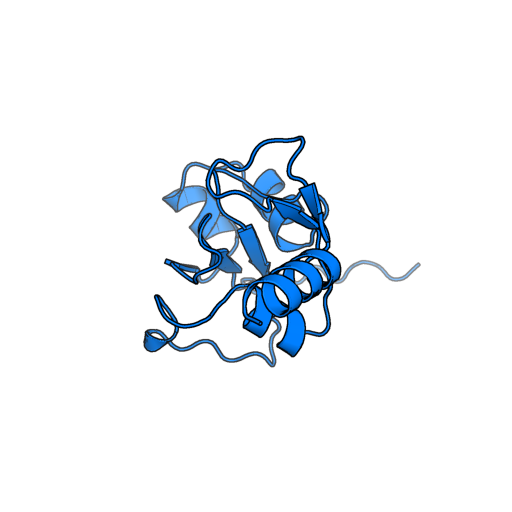A 1
ATOM 731 C C . SER A 1 93 ? -7.779 3.055 10.992 1.00 96.44 93 SER A C 1
ATOM 733 O O . SER A 1 93 ? -8.978 2.778 10.951 1.00 96.44 93 SER A O 1
ATOM 735 N N . THR A 1 94 ? -7.334 4.272 10.666 1.00 94.50 94 THR A N 1
ATOM 736 C CA . THR A 1 94 ? -8.192 5.370 10.212 1.00 94.50 94 THR A CA 1
ATOM 737 C C . THR A 1 94 ? -7.744 5.891 8.851 1.00 94.50 94 THR A C 1
ATOM 739 O O . THR A 1 94 ? -6.549 6.046 8.598 1.00 94.50 94 THR A O 1
ATOM 742 N N . ARG A 1 95 ? -8.700 6.311 8.009 1.00 94.25 95 ARG A N 1
ATOM 743 C CA . ARG A 1 95 ? -8.412 6.940 6.701 1.00 94.25 95 ARG A CA 1
ATOM 744 C C . ARG A 1 95 ? -7.592 8.233 6.797 1.00 94.25 95 ARG A C 1
ATOM 746 O O . ARG A 1 95 ? -7.023 8.689 5.811 1.00 94.25 95 ARG A O 1
ATOM 753 N N . LYS A 1 96 ? -7.536 8.851 7.982 1.00 95.12 96 LYS A N 1
ATOM 754 C CA . LYS A 1 96 ? -6.711 10.040 8.244 1.00 95.12 96 LYS A CA 1
ATOM 755 C C . LYS A 1 96 ? -5.227 9.703 8.440 1.00 95.12 96 LYS A C 1
ATOM 757 O O . LYS A 1 96 ? -4.417 10.625 8.422 1.00 95.12 96 LYS A O 1
ATOM 762 N N . MET A 1 97 ? -4.881 8.423 8.611 1.00 96.38 97 MET A N 1
ATOM 763 C CA . MET A 1 97 ? -3.517 7.925 8.825 1.00 96.38 97 MET A CA 1
ATOM 764 C C . MET A 1 97 ? -2.800 8.623 9.990 1.00 96.38 97 MET A C 1
ATOM 766 O O . MET A 1 97 ? -1.677 9.113 9.873 1.00 96.38 97 MET A O 1
ATOM 770 N N . LEU A 1 98 ? -3.493 8.719 11.129 1.00 95.12 98 LEU A N 1
ATOM 771 C CA . LEU A 1 98 ? -2.983 9.394 12.322 1.00 95.12 98 LEU A CA 1
ATOM 772 C C . LEU A 1 98 ? -1.967 8.514 13.053 1.00 95.12 98 LEU A C 1
ATOM 774 O O . LEU A 1 98 ? -2.202 7.325 13.244 1.00 95.12 98 LEU A O 1
ATOM 778 N N . LYS A 1 99 ? -0.874 9.099 13.552 1.00 92.81 99 LYS A N 1
ATOM 779 C CA . LYS A 1 99 ? 0.205 8.365 14.243 1.00 92.81 99 LYS A CA 1
ATOM 780 C C . LYS A 1 99 ? -0.273 7.507 15.427 1.00 92.81 99 LYS A C 1
ATOM 782 O O . LYS A 1 99 ? 0.316 6.468 15.691 1.00 92.81 99 LYS A O 1
ATOM 787 N N . ASN A 1 100 ? -1.329 7.921 16.123 1.00 95.88 100 ASN A N 1
ATOM 788 C CA . ASN A 1 100 ? -1.925 7.185 17.244 1.00 95.88 100 ASN A CA 1
ATOM 789 C C . ASN A 1 100 ? -2.935 6.101 16.820 1.00 95.88 100 ASN A C 1
ATOM 791 O O . ASN A 1 100 ? -3.461 5.407 17.677 1.00 95.88 100 ASN A O 1
ATOM 795 N N . SER A 1 101 ? -3.214 5.966 15.523 1.00 96.38 101 SER A N 1
ATOM 796 C CA . SER A 1 101 ? -4.093 4.931 14.962 1.00 96.38 101 SER A CA 1
ATOM 797 C C . SER A 1 101 ? -3.321 3.725 14.420 1.00 96.38 101 SER A C 1
ATOM 799 O O . SER A 1 101 ? -3.869 2.934 13.662 1.00 96.38 101 SER A O 1
ATOM 801 N N . VAL A 1 102 ? -2.033 3.607 14.753 1.00 97.88 102 VAL A N 1
ATOM 802 C CA . VAL A 1 102 ? -1.183 2.519 14.262 1.00 97.88 102 VAL A CA 1
ATOM 803 C C . VAL A 1 102 ? -1.482 1.227 15.011 1.00 97.88 102 VAL A C 1
ATOM 805 O O . VAL A 1 102 ? -1.478 1.225 16.239 1.00 97.88 102 VAL A O 1
ATOM 808 N N . MET A 1 103 ? -1.679 0.143 14.269 1.00 97.62 103 MET A N 1
ATOM 809 C CA . MET A 1 103 ? -1.885 -1.207 14.797 1.00 97.62 103 MET A CA 1
ATOM 810 C C . MET A 1 103 ? -1.477 -2.261 13.761 1.00 97.62 103 MET A C 1
ATOM 812 O O . MET A 1 103 ? -1.184 -1.896 12.619 1.00 97.62 103 MET A O 1
ATOM 816 N N . LEU A 1 104 ? -1.419 -3.536 14.147 1.00 97.94 104 LEU A N 1
ATOM 817 C CA . LEU A 1 104 ? -1.199 -4.629 13.191 1.00 97.94 104 LEU A CA 1
ATOM 818 C C . LEU A 1 104 ? -2.452 -4.889 12.341 1.00 97.94 104 LEU A C 1
ATOM 820 O O . LEU A 1 104 ? -3.576 -4.591 12.759 1.00 97.94 104 LEU A O 1
ATOM 824 N N . GLU A 1 105 ? -2.263 -5.443 11.144 1.00 97.00 105 GLU A N 1
ATOM 825 C CA . GLU A 1 105 ? -3.365 -5.819 10.253 1.00 97.00 105 GLU A CA 1
ATOM 826 C C . GLU A 1 105 ? -4.231 -6.910 10.879 1.00 97.00 105 GLU A C 1
ATOM 828 O O . GLU A 1 105 ? -5.459 -6.784 10.904 1.00 97.00 105 GLU A O 1
ATOM 833 N N . SER A 1 106 ? -3.604 -7.920 11.483 1.00 97.06 106 SER A N 1
ATOM 834 C CA . SER A 1 106 ? -4.296 -8.977 12.227 1.00 97.06 106 SER A CA 1
ATOM 835 C C . SER A 1 106 ? -5.206 -8.426 13.335 1.00 97.06 106 SER A C 1
ATOM 837 O O . SER A 1 106 ? -6.378 -8.800 13.438 1.00 97.06 106 SER A O 1
ATOM 839 N N . GLU A 1 107 ? -4.710 -7.470 14.123 1.00 97.44 107 GLU A N 1
ATOM 840 C CA . GLU A 1 107 ? -5.480 -6.792 15.171 1.00 97.44 107 GLU A CA 1
ATOM 841 C C . GLU A 1 107 ? -6.676 -6.019 14.583 1.00 97.44 107 GLU A C 1
ATOM 843 O O . GLU A 1 107 ? -7.781 -6.050 15.135 1.00 97.44 107 GLU A O 1
ATOM 848 N N . TYR A 1 108 ? -6.483 -5.337 13.449 1.00 96.81 108 TYR A N 1
ATOM 849 C CA . TYR A 1 108 ? -7.534 -4.557 12.791 1.00 96.81 108 TYR A CA 1
ATOM 850 C C . TYR A 1 108 ? -8.670 -5.447 12.279 1.00 96.81 108 TYR A C 1
ATOM 852 O O . TYR A 1 108 ? -9.849 -5.137 12.489 1.00 96.81 108 TYR A O 1
ATOM 860 N N . LEU A 1 109 ? -8.325 -6.572 11.649 1.00 95.69 109 LEU A N 1
ATOM 861 C CA . LEU A 1 109 ? -9.288 -7.537 11.121 1.00 95.69 109 LEU A CA 1
ATOM 862 C C . LEU A 1 109 ? -10.136 -8.161 12.240 1.00 95.69 109 LEU A C 1
ATOM 864 O O . LEU A 1 109 ? -11.358 -8.271 12.094 1.00 95.69 109 LEU A O 1
ATOM 868 N N . VAL A 1 110 ? -9.532 -8.473 13.393 1.00 96.19 110 VAL A N 1
ATOM 869 C CA . VAL A 1 110 ? -10.266 -8.960 14.575 1.00 96.19 110 VAL A CA 1
ATOM 870 C C . VAL A 1 110 ? -11.289 -7.923 15.053 1.00 96.19 110 VAL A C 1
ATOM 872 O O . VAL A 1 110 ? -12.464 -8.261 15.225 1.00 96.19 110 VAL A O 1
ATOM 875 N N . LEU A 1 111 ? -10.902 -6.650 15.200 1.00 94.31 111 LEU A N 1
ATOM 876 C CA . LEU A 1 111 ? -11.829 -5.585 15.616 1.00 94.31 111 LEU A CA 1
ATOM 877 C C . LEU A 1 111 ? -12.992 -5.396 14.629 1.00 94.31 111 LEU A C 1
ATOM 879 O O . LEU A 1 111 ? -14.150 -5.261 15.037 1.00 94.31 111 LEU A O 1
ATOM 883 N N . LYS A 1 112 ? -12.700 -5.420 13.325 1.00 90.56 112 LYS A N 1
ATOM 884 C CA . LYS A 1 112 ? -13.705 -5.339 12.254 1.00 90.56 112 LYS A CA 1
ATOM 885 C C . LYS A 1 112 ? -14.711 -6.489 12.309 1.00 90.56 112 LYS A C 1
ATOM 887 O O . LYS A 1 112 ? -15.913 -6.242 12.178 1.00 90.56 112 LYS A O 1
ATOM 892 N N . SER A 1 113 ? -14.240 -7.715 12.539 1.00 89.25 113 SER A N 1
ATOM 893 C CA . SER A 1 113 ? -15.099 -8.902 12.637 1.00 89.25 113 SER A CA 1
ATOM 894 C C . SER A 1 113 ? -16.058 -8.838 13.833 1.00 89.25 113 SER A C 1
ATOM 896 O O . SER A 1 113 ? -17.224 -9.205 13.708 1.00 89.25 113 SER A O 1
ATOM 898 N N . ASN A 1 114 ? -15.607 -8.279 14.961 1.00 85.31 114 ASN A N 1
ATOM 899 C CA . ASN A 1 114 ? -16.419 -8.117 16.169 1.00 85.31 114 ASN A CA 1
ATOM 900 C C . ASN A 1 114 ? -17.469 -7.004 16.056 1.00 85.31 114 ASN A C 1
ATOM 902 O O . ASN A 1 114 ? -18.472 -7.051 16.753 1.00 85.31 114 ASN A O 1
ATOM 906 N N . THR A 1 115 ? -17.243 -6.012 15.191 1.00 78.12 115 THR A N 1
ATOM 907 C CA . THR A 1 115 ? -18.166 -4.878 14.985 1.00 78.12 115 THR A CA 1
ATOM 908 C C . THR A 1 115 ? -19.250 -5.193 13.944 1.00 78.12 115 THR A C 1
ATOM 910 O O . THR A 1 115 ? -20.239 -4.477 13.842 1.00 78.12 115 THR A O 1
ATOM 913 N N . SER A 1 116 ? -19.056 -6.248 13.145 1.00 68.25 116 SER A N 1
ATOM 914 C CA . SER A 1 116 ? -19.992 -6.680 12.093 1.00 68.25 116 SER A CA 1
ATOM 915 C C . SER A 1 116 ? -20.979 -7.760 12.571 1.00 68.25 116 SER A C 1
ATOM 917 O O . SER A 1 116 ? -21.719 -8.307 11.755 1.00 68.25 116 SER A O 1
ATOM 919 N N . LYS A 1 117 ? -20.964 -8.079 13.871 1.00 49.06 117 LYS A N 1
ATOM 920 C CA . LYS A 1 117 ? -21.959 -8.899 14.576 1.00 49.06 117 LYS A CA 1
ATOM 921 C C . LYS A 1 117 ? -22.893 -7.992 15.363 1.00 49.06 117 LYS A C 1
ATOM 923 O O . LYS A 1 117 ? -24.090 -8.336 15.427 1.00 49.06 117 LYS A O 1
#

Secondary structure (DSSP, 8-state):
--------S---EEEE-TTSBEEEEES-HHHHHHHHT--HHHHHHHHTTSSS-BTTBEEEEPPTT----GGGTTT-BHHHHHHHTT---EEESSTT--GGGEEEHHHHHHHHHHH--

pLDDT: mean 91.6, std 14.1, range [34.31, 98.81]

Radius of gyration: 14.72 Å; chains: 1; bounding box: 50×28×32 Å

Foldseek 3Di:
DDDPDPPPQAFKKWKAALVQATADIDSHLVRVCVVVVHDSVVLVCQQVQVDVDDPRIRMHTADPPHDDDPVSRRPPGNLNRCVVVVHWHWYQLGNVRDPVRIDIPVVSVVVVVVVVD